Protein AF-A0A8E2I3I7-F1 (afdb_monomer)

pLDDT: mean 91.06, std 10.71, range [46.25, 97.44]

Sequence (62 aa):
MPVKVTMANGKEYLVDTHIDDFMKKVTNQMGLMTNVIQKFGNLIINPTFISSVEVIDRDKAL

Organism: NCBI:txid38875

Mean predicted aligned error: 4.01 Å

Solvent-accessible surface area (backbone atoms only — not comparable to full-atom values): 3782 Å² total; per-residue (Å²): 92,34,27,39,38,30,30,71,87,69,52,72,45,82,43,93,42,45,60,69,66,48,47,66,68,35,26,47,100,86,68,45,64,30,92,56,76,42,76,59,90,94,44,78,45,54,36,76,43,56,66,49,76,45,81,42,62,82,80,76,79,112

Radius of gyration: 11.46 Å; Cα contacts (8 Å, |Δi|>4): 97; chains: 1; bounding box: 23×30×25 Å

Foldseek 3Di:
DWKWWAFQVRDIDTAPDDPVVVQPQQADPVS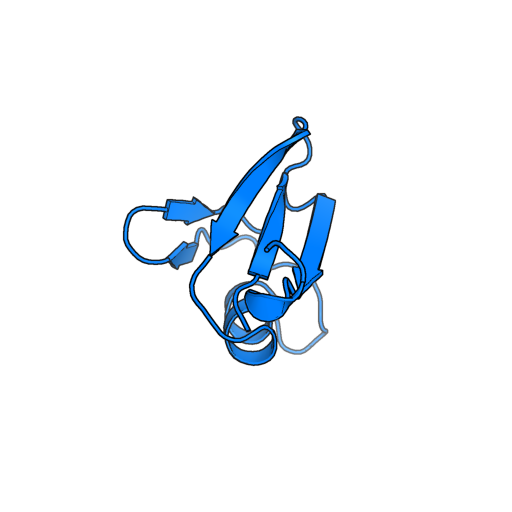HGDQDWDDGPPDIDGSVGTPDMDDDDPVVVD

Structure (mmCIF, N/CA/C/O backbone):
data_AF-A0A8E2I3I7-F1
#
_entry.id   AF-A0A8E2I3I7-F1
#
loop_
_atom_site.group_PDB
_atom_site.id
_atom_site.type_symbol
_atom_site.label_atom_id
_atom_site.label_alt_id
_atom_site.label_comp_id
_atom_site.label_asym_id
_atom_site.label_entity_id
_atom_site.label_seq_id
_atom_site.pdbx_PDB_ins_code
_atom_site.Cartn_x
_atom_site.Cartn_y
_atom_site.Cartn_z
_atom_site.occupancy
_atom_site.B_iso_or_equiv
_atom_site.auth_seq_id
_atom_site.auth_comp_id
_atom_site.auth_asym_id
_atom_site.auth_atom_id
_atom_site.pdbx_PDB_model_num
ATOM 1 N N . MET A 1 1 ? 8.679 -8.587 -2.045 1.00 82.25 1 MET A N 1
ATOM 2 C CA . MET A 1 1 ? 8.444 -8.350 -0.607 1.00 82.25 1 MET A CA 1
ATOM 3 C C . MET A 1 1 ? 7.072 -7.716 -0.461 1.00 82.25 1 MET A C 1
ATOM 5 O O . MET A 1 1 ? 6.826 -6.773 -1.208 1.00 82.25 1 MET A O 1
ATOM 9 N N . PRO A 1 2 ? 6.178 -8.259 0.384 1.00 90.69 2 PRO A N 1
ATOM 10 C CA . PRO A 1 2 ? 4.860 -7.677 0.622 1.00 90.69 2 PRO A CA 1
ATOM 11 C C . PRO A 1 2 ? 4.967 -6.313 1.308 1.00 90.69 2 PRO A C 1
ATOM 13 O O . PRO A 1 2 ? 5.998 -5.953 1.878 1.00 90.69 2 PRO A O 1
ATOM 16 N N . VAL A 1 3 ? 3.867 -5.574 1.275 1.00 95.38 3 VAL A N 1
ATOM 17 C CA . VAL A 1 3 ? 3.787 -4.213 1.795 1.00 95.38 3 VAL A CA 1
ATOM 18 C C . VAL A 1 3 ? 2.843 -4.168 2.991 1.00 95.38 3 VAL A C 1
ATOM 20 O O . VAL A 1 3 ? 1.713 -4.652 2.910 1.00 95.38 3 VAL A O 1
ATOM 23 N N . LYS A 1 4 ? 3.288 -3.561 4.091 1.00 96.19 4 LYS A N 1
ATOM 24 C CA . LYS A 1 4 ? 2.434 -3.132 5.199 1.00 96.19 4 LYS A CA 1
ATOM 25 C C . LYS A 1 4 ? 1.867 -1.758 4.879 1.00 96.19 4 LYS A C 1
ATOM 27 O O . LYS A 1 4 ? 2.620 -0.845 4.551 1.00 96.19 4 LYS A O 1
ATOM 32 N N . VAL A 1 5 ? 0.558 -1.597 5.006 1.00 96.56 5 VAL A N 1
ATOM 33 C CA . VAL A 1 5 ? -0.125 -0.315 4.816 1.00 96.56 5 VAL A CA 1
ATOM 34 C C . VAL A 1 5 ? -0.824 0.055 6.110 1.00 96.56 5 VAL A C 1
ATOM 36 O O . VAL A 1 5 ? -1.721 -0.665 6.549 1.00 96.56 5 VAL A O 1
ATOM 39 N N . THR A 1 6 ? -0.448 1.187 6.693 1.00 97.44 6 THR A N 1
ATOM 40 C CA . THR A 1 6 ? -1.100 1.738 7.882 1.00 97.44 6 THR A CA 1
ATO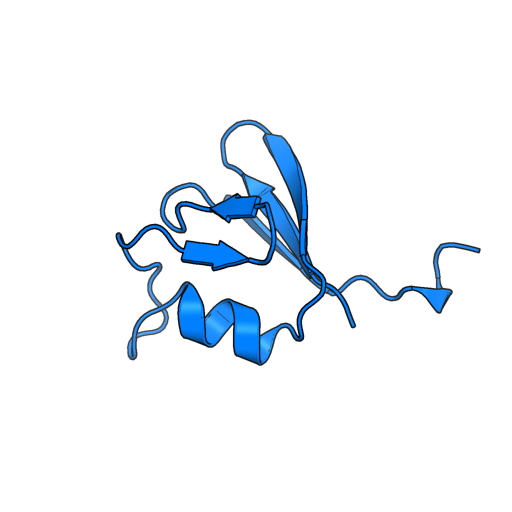M 41 C C . THR A 1 6 ? -2.009 2.876 7.456 1.00 97.44 6 THR A C 1
ATOM 43 O O . THR A 1 6 ? -1.573 3.820 6.799 1.00 97.44 6 THR A O 1
ATOM 46 N N . MET A 1 7 ? -3.284 2.801 7.821 1.00 96.56 7 MET A N 1
ATOM 47 C CA . MET A 1 7 ? -4.275 3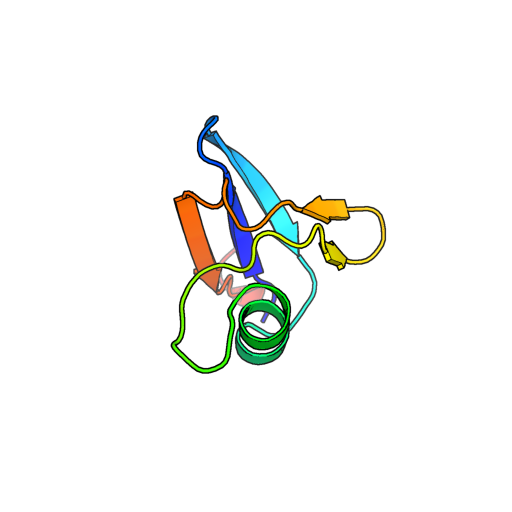.834 7.525 1.00 96.56 7 MET A CA 1
ATOM 48 C C . MET A 1 7 ? -4.301 4.903 8.624 1.00 96.56 7 MET A C 1
ATOM 50 O O . MET A 1 7 ? -3.894 4.656 9.754 1.00 96.56 7 MET A O 1
ATOM 54 N N . ALA A 1 8 ? -4.857 6.077 8.330 1.00 96.56 8 ALA A N 1
ATOM 55 C CA . ALA A 1 8 ? -4.957 7.208 9.258 1.00 96.56 8 ALA A CA 1
ATOM 56 C C . ALA A 1 8 ? -5.727 6.890 10.557 1.00 96.56 8 ALA A C 1
ATOM 58 O O . ALA A 1 8 ? -5.548 7.565 11.564 1.00 96.56 8 ALA A O 1
ATOM 59 N N . ASN A 1 9 ? -6.571 5.853 10.554 1.00 94.81 9 ASN A N 1
ATOM 60 C CA . ASN A 1 9 ? -7.266 5.361 11.748 1.00 94.81 9 ASN A CA 1
ATOM 61 C C . ASN A 1 9 ? -6.467 4.307 12.541 1.00 94.81 9 ASN A C 1
ATOM 63 O O . ASN A 1 9 ? -7.028 3.666 13.426 1.00 94.81 9 ASN A O 1
ATOM 67 N N . GLY A 1 10 ? -5.201 4.076 12.188 1.00 95.50 10 GLY A N 1
ATOM 68 C CA . GLY A 1 10 ? -4.324 3.090 12.816 1.00 95.50 10 GLY A CA 1
ATOM 69 C C . GLY A 1 10 ? -4.538 1.646 12.360 1.00 95.50 10 GLY A C 1
ATOM 70 O O . GLY A 1 10 ? -3.837 0.763 12.839 1.00 95.50 10 GLY A O 1
ATOM 71 N N . LYS A 1 11 ? -5.482 1.362 11.447 1.00 95.69 11 LYS A N 1
ATOM 72 C CA . LYS A 1 11 ? -5.647 0.001 10.911 1.00 95.69 11 LYS A CA 1
ATOM 73 C C . LYS A 1 11 ? -4.497 -0.351 9.980 1.00 95.69 11 LYS A C 1
ATOM 75 O O . LYS A 1 11 ? -4.175 0.422 9.079 1.00 95.69 11 LYS A O 1
ATOM 80 N N . GLU A 1 12 ? -3.959 -1.548 10.155 1.00 96.38 12 GLU A N 1
ATOM 81 C CA . GLU A 1 12 ? -2.848 -2.069 9.365 1.00 96.38 12 GLU A CA 1
ATOM 82 C C . GLU A 1 12 ? -3.323 -3.192 8.440 1.00 96.38 12 GLU A C 1
ATOM 84 O O . GLU A 1 12 ? -4.132 -4.037 8.829 1.00 96.38 12 GLU A O 1
ATOM 89 N N . TYR A 1 13 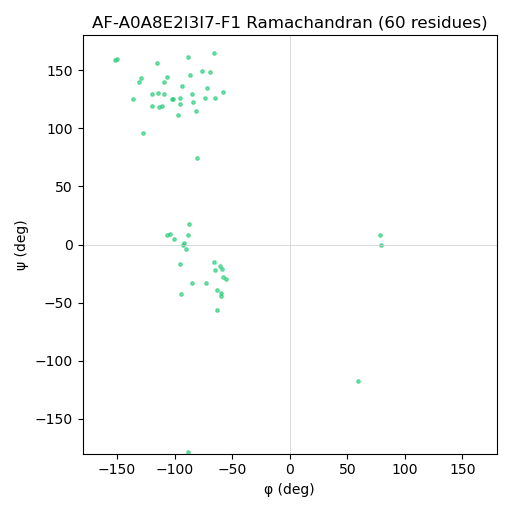? -2.809 -3.210 7.212 1.00 94.69 13 TYR A N 1
ATOM 90 C CA . TYR A 1 13 ? -3.112 -4.228 6.212 1.00 94.69 13 TYR A CA 1
ATOM 91 C C . TYR A 1 13 ? -1.829 -4.761 5.590 1.00 94.69 13 TYR A C 1
ATOM 93 O O . TYR A 1 13 ? -0.923 -3.994 5.268 1.00 94.69 13 TYR A O 1
ATOM 101 N N . LEU A 1 14 ? -1.780 -6.074 5.369 1.00 94.62 14 LEU A N 1
ATOM 102 C CA . LEU A 1 14 ? -0.729 -6.705 4.584 1.00 94.62 14 LEU A CA 1
ATOM 103 C C . LEU A 1 14 ? -1.206 -6.865 3.142 1.00 94.62 14 LEU A C 1
ATOM 105 O O . LEU A 1 14 ? -2.212 -7.525 2.882 1.00 94.62 14 LEU A O 1
ATOM 109 N N . VAL A 1 15 ? -0.474 -6.273 2.208 1.00 94.44 15 VAL A N 1
ATOM 110 C CA . VAL A 1 15 ? -0.764 -6.342 0.779 1.00 94.44 15 VAL A CA 1
ATOM 111 C C . VAL A 1 15 ? 0.316 -7.171 0.102 1.00 94.44 15 VAL A C 1
ATOM 113 O O . VAL A 1 15 ? 1.497 -6.820 0.129 1.00 94.44 15 VAL A O 1
ATOM 116 N N . ASP A 1 16 ? -0.086 -8.283 -0.514 1.00 92.75 16 ASP A N 1
ATOM 117 C CA . ASP A 1 16 ? 0.840 -9.182 -1.204 1.00 92.75 16 ASP A CA 1
ATOM 118 C C . ASP A 1 16 ? 1.182 -8.664 -2.608 1.00 92.75 16 ASP A C 1
ATOM 120 O O . ASP A 1 16 ? 0.653 -9.114 -3.621 1.00 92.75 16 ASP A O 1
ATOM 124 N N . THR A 1 17 ? 2.008 -7.623 -2.651 1.00 92.19 17 THR A N 1
ATOM 125 C CA . THR A 1 17 ? 2.464 -6.964 -3.878 1.00 92.19 17 THR A CA 1
ATOM 126 C C . THR A 1 17 ? 3.855 -6.382 -3.668 1.00 92.19 17 THR A C 1
ATOM 128 O O . THR A 1 17 ? 4.251 -6.122 -2.534 1.00 92.19 17 THR A O 1
ATOM 131 N N . HIS A 1 18 ? 4.586 -6.130 -4.754 1.00 93.38 18 HIS A N 1
ATOM 132 C CA . HIS A 1 18 ? 5.813 -5.340 -4.693 1.00 93.38 18 HIS A CA 1
ATOM 133 C C . HIS A 1 18 ? 5.502 -3.865 -4.383 1.00 93.38 18 HIS A C 1
ATOM 135 O O . HIS A 1 18 ? 4.461 -3.353 -4.806 1.00 93.38 18 HIS A O 1
ATOM 141 N N . ILE A 1 19 ? 6.411 -3.174 -3.685 1.00 93.75 19 ILE A N 1
ATOM 142 C CA . ILE A 1 19 ? 6.231 -1.768 -3.291 1.00 93.75 19 ILE A CA 1
ATOM 143 C C . ILE A 1 19 ? 6.051 -0.843 -4.493 1.00 93.75 19 ILE A C 1
ATOM 145 O O . ILE A 1 19 ? 5.145 -0.018 -4.491 1.00 93.75 19 ILE A O 1
ATOM 149 N N . ASP A 1 20 ? 6.826 -1.033 -5.558 1.00 94.00 20 ASP A N 1
ATOM 150 C CA . ASP A 1 20 ? 6.706 -0.199 -6.759 1.00 94.00 20 ASP A CA 1
ATOM 151 C C . ASP A 1 20 ? 5.340 -0.354 -7.435 1.00 94.00 20 ASP A C 1
ATOM 153 O O . ASP A 1 20 ? 4.748 0.628 -7.879 1.00 94.00 20 ASP A O 1
ATOM 157 N N . ASP A 1 21 ? 4.807 -1.577 -7.480 1.00 94.38 21 ASP A N 1
ATOM 158 C CA . ASP A 1 21 ? 3.493 -1.851 -8.068 1.00 94.38 21 ASP A CA 1
ATOM 159 C C . ASP A 1 21 ? 2.357 -1.329 -7.185 1.00 94.38 21 ASP A C 1
ATOM 161 O O . ASP A 1 21 ? 1.330 -0.876 -7.697 1.00 94.38 21 ASP A O 1
ATOM 165 N N . PHE A 1 22 ? 2.549 -1.347 -5.862 1.00 95.56 22 PHE A N 1
ATOM 166 C CA . PHE A 1 22 ? 1.642 -0.695 -4.925 1.00 95.56 22 PHE A CA 1
ATOM 167 C C . PHE A 1 22 ? 1.621 0.814 -5.164 1.00 95.56 22 PHE A C 1
ATOM 169 O O . PHE A 1 22 ? 0.562 1.374 -5.449 1.00 95.56 22 PHE A O 1
ATOM 176 N N . MET A 1 23 ? 2.792 1.455 -5.115 1.00 95.38 23 MET A N 1
ATOM 177 C CA . MET A 1 23 ? 2.938 2.903 -5.249 1.00 95.3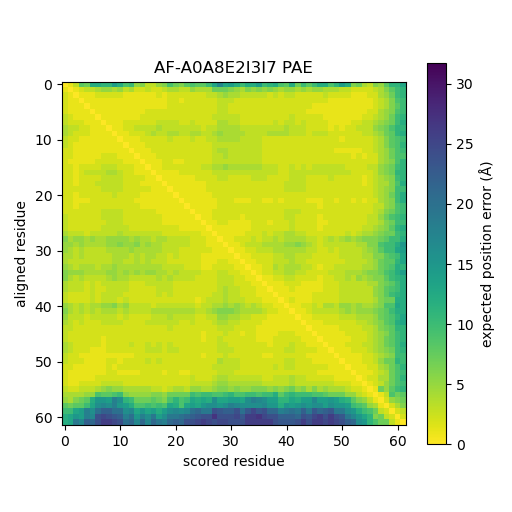8 23 MET A CA 1
ATOM 178 C C . MET A 1 23 ? 2.402 3.399 -6.591 1.00 95.38 23 MET A C 1
ATOM 180 O O . MET A 1 23 ? 1.597 4.319 -6.591 1.00 95.38 23 MET A O 1
ATOM 184 N N . LYS A 1 24 ? 2.701 2.725 -7.711 1.00 94.81 24 LYS A N 1
ATOM 185 C CA . LYS A 1 24 ? 2.140 3.062 -9.037 1.00 94.81 24 LYS A CA 1
ATOM 186 C C . LYS A 1 24 ? 0.610 3.096 -9.084 1.00 94.81 24 LYS A C 1
ATOM 188 O O . LYS A 1 24 ? 0.052 3.809 -9.910 1.00 94.81 24 LYS A O 1
ATOM 193 N N . LYS A 1 25 ? -0.072 2.296 -8.257 1.00 94.81 25 LYS A N 1
ATOM 194 C CA . LYS A 1 25 ? -1.541 2.286 -8.185 1.00 94.81 25 LYS A CA 1
ATOM 195 C C . LYS A 1 25 ? -2.089 3.355 -7.253 1.00 94.81 25 LYS A C 1
ATOM 197 O O . LYS A 1 25 ? -3.192 3.844 -7.482 1.00 94.81 25 LYS A O 1
ATOM 202 N N . VAL A 1 26 ? -1.367 3.669 -6.178 1.00 96.62 26 VAL A N 1
ATOM 203 C CA . VAL A 1 26 ? -1.861 4.578 -5.139 1.00 96.62 26 VAL A CA 1
ATOM 204 C C . VAL A 1 26 ? -1.398 6.018 -5.327 1.00 96.62 26 VAL A C 1
ATOM 206 O O . VAL A 1 26 ? -2.052 6.905 -4.784 1.00 96.62 26 VAL A O 1
ATOM 209 N N . THR A 1 27 ? -0.367 6.279 -6.135 1.00 96.25 27 THR A N 1
ATOM 210 C CA . THR A 1 27 ? 0.118 7.626 -6.465 1.00 96.25 27 THR A CA 1
ATOM 211 C C . THR A 1 27 ? -0.052 7.987 -7.942 1.00 96.25 27 THR A C 1
ATOM 213 O O . THR A 1 27 ? -0.173 7.131 -8.814 1.00 96.25 27 THR A O 1
ATOM 216 N N . ASN A 1 28 ? -0.116 9.287 -8.229 1.00 94.19 28 ASN A N 1
ATOM 217 C CA . ASN A 1 28 ? -0.118 9.822 -9.589 1.00 94.19 28 ASN A CA 1
ATOM 218 C C . ASN A 1 28 ? 1.317 10.069 -10.099 1.00 94.19 28 ASN A C 1
ATOM 220 O O . ASN A 1 28 ? 2.298 9.845 -9.392 1.00 94.19 28 ASN A O 1
ATOM 224 N N . GLN A 1 29 ? 1.451 10.592 -11.323 1.00 91.56 29 GLN A N 1
A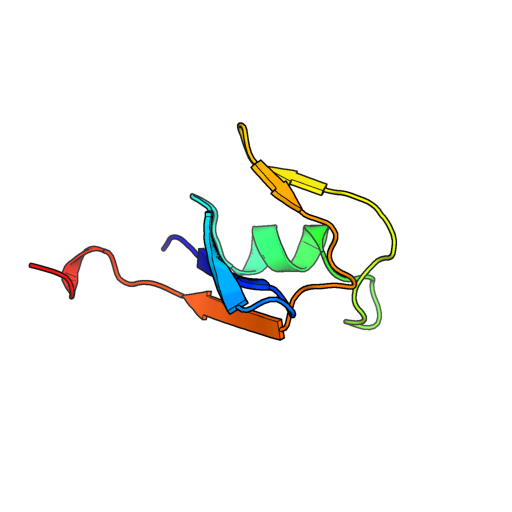TOM 225 C CA . GLN A 1 29 ? 2.754 10.896 -11.939 1.00 91.56 29 GLN A CA 1
ATOM 226 C C . GLN A 1 29 ? 3.595 11.928 -11.164 1.00 91.56 29 GLN A C 1
ATOM 228 O O . GLN A 1 29 ? 4.802 12.002 -11.364 1.00 91.56 29 GLN A O 1
ATOM 233 N N . MET A 1 30 ? 2.975 12.711 -10.277 1.00 92.69 30 MET A N 1
ATOM 234 C CA . MET A 1 30 ? 3.653 13.680 -9.410 1.00 92.69 30 MET A CA 1
ATOM 235 C C . MET A 1 30 ? 4.047 13.078 -8.051 1.00 92.69 30 MET A C 1
ATOM 237 O O . MET A 1 30 ? 4.566 13.792 -7.198 1.00 92.69 30 MET A O 1
ATOM 241 N N . GLY A 1 31 ? 3.769 11.790 -7.819 1.00 89.81 31 GLY A N 1
ATOM 242 C CA . GLY A 1 31 ? 4.020 11.108 -6.549 1.00 89.81 31 GLY A CA 1
ATOM 243 C C . GLY A 1 31 ? 2.988 11.399 -5.455 1.00 89.81 31 GLY A C 1
ATOM 244 O O . GLY A 1 31 ? 3.178 10.977 -4.318 1.00 89.81 31 GLY A O 1
ATOM 245 N N . LEU A 1 32 ? 1.887 12.087 -5.772 1.00 93.88 32 LEU A N 1
ATOM 246 C CA . LEU A 1 32 ? 0.820 12.398 -4.816 1.00 93.88 32 LEU A CA 1
ATOM 247 C C . LEU A 1 32 ? -0.193 11.256 -4.742 1.00 93.88 32 LEU A C 1
ATOM 249 O O . LEU A 1 32 ? -0.496 10.640 -5.764 1.00 93.88 32 LEU A O 1
ATOM 253 N N . MET A 1 33 ? -0.760 11.014 -3.557 1.00 94.00 33 MET A N 1
ATOM 254 C CA . MET A 1 33 ? -1.812 10.009 -3.378 1.00 94.00 33 MET A CA 1
ATOM 255 C C . MET A 1 33 ? -3.017 10.314 -4.275 1.00 94.00 33 MET A C 1
ATOM 257 O O . MET A 1 33 ? -3.516 11.439 -4.324 1.00 94.00 33 MET A O 1
ATOM 261 N N . THR A 1 34 ? -3.491 9.299 -4.988 1.00 94.44 34 THR A N 1
ATOM 262 C CA . THR A 1 34 ? 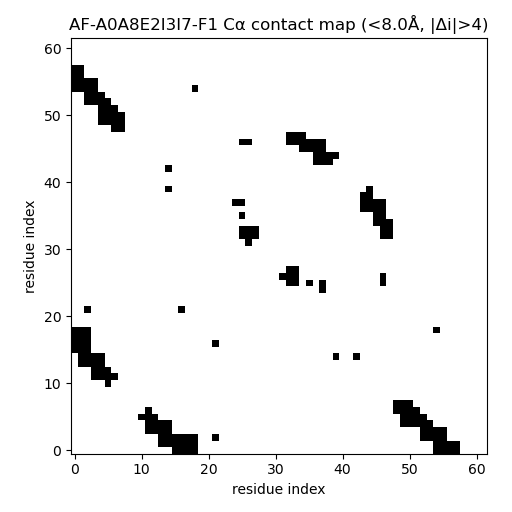-4.683 9.397 -5.835 1.00 94.44 34 THR A CA 1
ATOM 263 C C . THR A 1 34 ? -5.949 9.378 -4.977 1.00 94.44 34 THR A C 1
ATOM 265 O O . THR A 1 34 ? -6.004 8.739 -3.932 1.00 94.44 34 THR A O 1
ATOM 268 N N . ASN A 1 35 ? -7.011 10.043 -5.428 1.00 93.19 35 ASN A N 1
ATOM 269 C CA . ASN A 1 35 ? -8.333 9.978 -4.791 1.00 93.19 35 ASN A CA 1
ATOM 270 C C . ASN A 1 35 ? -9.194 8.813 -5.315 1.00 93.19 35 ASN A C 1
ATOM 272 O O . ASN A 1 35 ? -10.413 8.814 -5.148 1.00 93.19 35 ASN A O 1
ATOM 276 N N . VAL A 1 36 ? -8.565 7.833 -5.968 1.00 94.31 36 VAL A N 1
ATOM 277 C CA . VAL A 1 36 ? -9.236 6.686 -6.576 1.00 94.31 36 VAL A CA 1
ATOM 278 C C . VAL A 1 36 ? -9.074 5.484 -5.661 1.00 94.31 36 VAL A C 1
ATOM 280 O O . VAL A 1 36 ? -7.960 5.094 -5.317 1.00 94.31 36 VAL A O 1
ATOM 283 N N . ILE A 1 37 ? -10.196 4.878 -5.285 1.00 94.94 37 ILE A N 1
ATOM 284 C CA . ILE A 1 37 ? -10.209 3.659 -4.479 1.00 94.94 37 ILE A CA 1
ATOM 285 C C . ILE A 1 37 ? -9.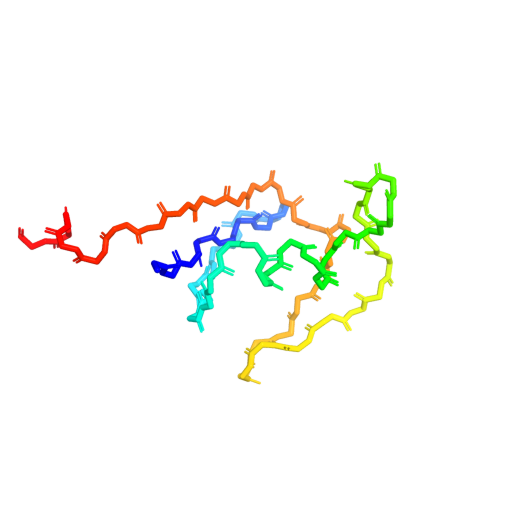569 2.519 -5.282 1.00 94.94 37 ILE A C 1
ATOM 287 O O . ILE A 1 37 ? -9.995 2.215 -6.395 1.00 94.94 37 ILE A O 1
ATOM 291 N N . GLN A 1 38 ? -8.565 1.870 -4.695 1.00 95.31 38 GLN A N 1
ATOM 292 C CA . GLN A 1 38 ? -7.810 0.776 -5.299 1.00 95.31 38 GLN A CA 1
ATOM 293 C C . GLN A 1 38 ? -8.184 -0.564 -4.664 1.00 95.31 38 GLN A C 1
ATOM 295 O O . GLN A 1 38 ? -8.410 -0.664 -3.456 1.00 95.31 38 GLN A O 1
ATOM 300 N N . LYS A 1 39 ? -8.208 -1.618 -5.483 1.00 94.38 39 LYS A N 1
ATOM 301 C CA . LYS A 1 39 ? -8.456 -2.992 -5.036 1.00 94.38 39 LYS A CA 1
ATOM 302 C C . LYS A 1 39 ? -7.177 -3.824 -5.116 1.00 94.38 39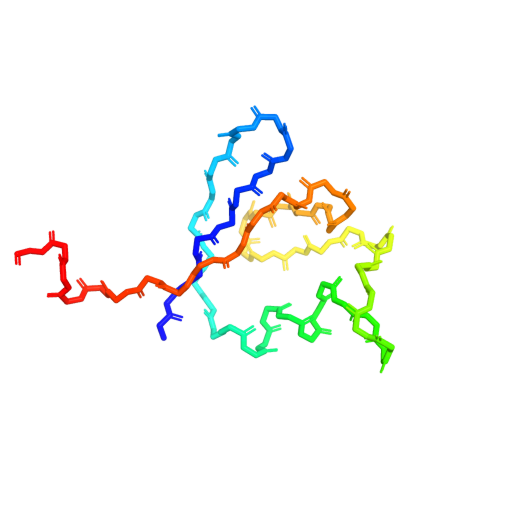 LYS A C 1
ATOM 304 O O . LYS A 1 39 ? -6.540 -3.894 -6.168 1.00 94.38 39 LYS A O 1
ATOM 309 N N . PHE A 1 40 ? -6.855 -4.507 -4.021 1.00 92.56 40 PHE A N 1
ATOM 310 C CA . PHE A 1 40 ? -5.736 -5.439 -3.907 1.00 92.56 40 PHE A CA 1
ATOM 311 C C . PHE A 1 40 ? -6.247 -6.780 -3.367 1.00 92.56 40 PHE A C 1
ATOM 313 O O . PHE A 1 40 ? -6.443 -6.948 -2.164 1.00 92.56 40 PHE A O 1
ATOM 320 N N . GLY A 1 41 ? -6.529 -7.735 -4.259 1.00 88.75 41 GLY A N 1
ATOM 321 C CA . GLY A 1 41 ? -7.193 -8.985 -3.877 1.00 88.75 41 GLY A CA 1
ATOM 322 C C . GLY A 1 41 ? -8.565 -8.708 -3.253 1.00 88.75 41 GLY A C 1
ATOM 323 O O . GLY A 1 41 ? -9.433 -8.128 -3.905 1.00 88.75 41 GLY A O 1
ATOM 324 N N . ASN A 1 42 ? -8.742 -9.081 -1.985 1.00 89.88 42 ASN A N 1
ATOM 325 C CA . ASN A 1 42 ? -9.972 -8.830 -1.221 1.00 89.88 42 ASN A CA 1
ATOM 326 C C . ASN A 1 42 ? -9.942 -7.519 -0.414 1.00 89.88 42 ASN A C 1
ATOM 328 O O . ASN A 1 42 ? -10.920 -7.194 0.254 1.00 89.88 42 ASN A O 1
ATOM 332 N N . LEU A 1 43 ? -8.842 -6.762 -0.472 1.00 91.88 43 LEU A N 1
ATOM 333 C CA . LEU A 1 43 ? -8.691 -5.490 0.226 1.00 91.88 43 LEU A CA 1
ATOM 334 C C . LEU A 1 43 ? -9.092 -4.326 -0.678 1.00 91.88 43 LEU A C 1
ATOM 336 O O . LEU A 1 43 ? -8.716 -4.264 -1.851 1.00 91.88 43 LEU A O 1
ATOM 340 N N . ILE A 1 44 ? -9.832 -3.384 -0.101 1.00 93.69 44 ILE A N 1
ATOM 341 C CA . ILE A 1 44 ? -10.202 -2.117 -0.728 1.00 93.69 44 ILE A CA 1
ATOM 342 C C . ILE A 1 44 ? -9.503 -1.012 0.057 1.00 93.69 44 ILE A C 1
ATOM 344 O O . ILE A 1 44 ? -9.737 -0.856 1.254 1.00 93.69 44 ILE A O 1
ATOM 348 N N . ILE A 1 45 ? -8.633 -0.266 -0.615 1.00 94.69 45 ILE A N 1
ATOM 349 C CA . ILE A 1 45 ? -7.809 0.780 -0.014 1.00 94.69 45 ILE A CA 1
ATOM 350 C C . ILE A 1 45 ? -8.155 2.103 -0.684 1.00 94.69 45 ILE A C 1
ATOM 352 O O . ILE A 1 45 ? -8.141 2.213 -1.908 1.00 94.69 45 ILE A O 1
ATOM 356 N N . ASN A 1 46 ? -8.440 3.120 0.123 1.00 96.19 46 ASN A N 1
ATOM 357 C CA . ASN A 1 46 ? -8.487 4.496 -0.350 1.00 96.19 46 ASN A CA 1
ATOM 358 C C . ASN A 1 46 ? -7.135 5.172 -0.047 1.00 96.19 46 ASN A C 1
ATOM 360 O O . ASN A 1 46 ? -6.840 5.388 1.134 1.00 96.19 46 ASN A O 1
ATOM 364 N N . PRO A 1 47 ? -6.324 5.511 -1.068 1.00 96.31 47 PRO A N 1
ATOM 365 C CA . PRO A 1 47 ? -4.986 6.061 -0.868 1.00 96.31 47 PRO A CA 1
ATOM 366 C C . PRO A 1 47 ? -4.931 7.354 -0.056 1.00 96.31 47 PRO A C 1
ATOM 368 O O . PRO A 1 47 ? -3.948 7.591 0.640 1.00 96.31 47 PRO A O 1
ATOM 371 N N . THR A 1 48 ? -5.991 8.168 -0.076 1.00 96.50 48 THR A N 1
ATOM 372 C CA . THR A 1 48 ? -6.034 9.439 0.671 1.00 96.50 48 THR A CA 1
ATOM 373 C C . THR A 1 48 ? -6.017 9.251 2.185 1.00 96.50 48 THR A C 1
ATOM 375 O O . THR A 1 48 ? -5.806 10.212 2.916 1.00 96.50 48 THR A O 1
ATOM 378 N N . PHE A 1 49 ? -6.274 8.032 2.663 1.00 96.12 49 PHE A N 1
ATOM 379 C CA . PHE A 1 49 ? -6.252 7.680 4.080 1.00 96.12 49 PHE A CA 1
ATOM 380 C C . PHE A 1 49 ? -5.031 6.840 4.462 1.00 96.12 49 PHE A C 1
ATOM 382 O O . PHE A 1 49 ? -4.990 6.332 5.579 1.00 96.12 49 PHE A O 1
ATOM 389 N N . ILE A 1 50 ? -4.055 6.658 3.570 1.00 96.69 50 ILE A N 1
ATOM 390 C CA . ILE A 1 50 ? -2.801 5.984 3.914 1.00 96.69 50 ILE A CA 1
ATOM 391 C C . ILE A 1 50 ? -1.961 6.928 4.779 1.00 96.69 50 ILE A C 1
ATOM 393 O O . ILE A 1 50 ? -1.696 8.064 4.396 1.00 96.69 50 ILE A O 1
ATOM 397 N N . SER A 1 51 ? -1.540 6.439 5.941 1.00 97.06 51 SER A N 1
ATOM 398 C CA . SER A 1 51 ? -0.634 7.130 6.860 1.00 97.06 51 SER A CA 1
ATOM 399 C C . SER A 1 51 ? 0.823 6.733 6.632 1.00 97.06 51 SER A C 1
ATOM 401 O O . SER A 1 51 ? 1.698 7.593 6.663 1.00 97.06 51 SER A O 1
ATOM 403 N N . SER A 1 52 ? 1.103 5.444 6.425 1.00 96.38 52 SER A N 1
ATOM 404 C CA . SER A 1 52 ? 2.449 4.954 6.113 1.00 96.38 52 SER A CA 1
ATOM 405 C C . SER A 1 52 ? 2.405 3.677 5.279 1.00 96.38 52 SER A C 1
ATOM 407 O O . SER A 1 52 ? 1.393 2.969 5.228 1.00 96.38 52 SER A O 1
ATOM 409 N N . VAL A 1 53 ? 3.518 3.411 4.598 1.00 95.94 53 VAL A N 1
ATOM 410 C CA . VAL A 1 53 ? 3.728 2.237 3.753 1.00 95.94 53 VAL A CA 1
ATOM 411 C C . VAL A 1 53 ? 5.127 1.702 4.039 1.00 95.94 53 VAL A C 1
ATOM 413 O O . VAL A 1 53 ? 6.099 2.446 3.934 1.00 95.94 53 VAL A O 1
ATOM 416 N N . GLU A 1 54 ? 5.234 0.428 4.401 1.00 95.44 54 GLU A N 1
ATOM 417 C CA . GLU A 1 54 ? 6.499 -0.215 4.774 1.00 95.44 54 GLU A CA 1
ATOM 418 C C . GLU A 1 54 ? 6.681 -1.521 3.997 1.00 95.44 54 GLU A C 1
ATOM 420 O O . GLU A 1 54 ? 5.724 -2.257 3.756 1.00 95.44 54 GLU A O 1
ATOM 425 N N . VAL A 1 55 ? 7.916 -1.834 3.609 1.00 94.44 55 VAL A N 1
ATOM 426 C CA . VAL A 1 55 ? 8.242 -3.129 3.001 1.00 94.44 55 VAL A CA 1
ATOM 427 C C . VAL A 1 55 ? 8.482 -4.135 4.117 1.00 94.44 55 VAL A C 1
ATOM 429 O O . VAL A 1 55 ? 9.355 -3.918 4.955 1.00 94.44 55 VAL A O 1
ATOM 432 N N . ILE A 1 56 ? 7.731 -5.237 4.123 1.00 91.00 56 ILE A N 1
ATOM 433 C CA . ILE A 1 56 ? 7.964 -6.321 5.078 1.00 91.00 56 ILE A CA 1
ATOM 434 C C . ILE A 1 56 ? 8.836 -7.385 4.424 1.00 91.00 56 ILE A C 1
ATOM 436 O O . ILE A 1 56 ? 8.504 -7.934 3.370 1.00 91.00 56 ILE A O 1
ATOM 440 N N . ASP A 1 57 ? 9.930 -7.711 5.098 1.00 82.94 57 ASP A N 1
ATOM 441 C CA . ASP A 1 57 ? 10.710 -8.902 4.811 1.00 82.94 57 ASP A CA 1
ATOM 442 C C . ASP A 1 57 ? 10.045 -10.110 5.487 1.00 82.94 57 ASP A C 1
ATOM 444 O O . ASP A 1 57 ? 9.935 -10.154 6.715 1.00 82.94 57 ASP A O 1
ATOM 448 N N . ARG A 1 58 ? 9.553 -11.072 4.693 1.00 67.06 58 ARG A N 1
ATOM 449 C CA . ARG A 1 58 ? 8.899 -12.277 5.237 1.00 67.06 58 ARG A CA 1
ATOM 450 C C . ARG A 1 58 ? 9.881 -13.135 6.041 1.00 67.06 58 ARG A C 1
ATOM 452 O O . ARG A 1 58 ? 9.436 -13.856 6.928 1.00 67.06 58 ARG A O 1
ATOM 459 N N . ASP A 1 59 ? 11.181 -12.988 5.794 1.00 65.19 59 ASP A N 1
ATOM 460 C CA . ASP A 1 59 ? 12.223 -13.821 6.394 1.00 65.19 59 ASP A CA 1
ATOM 461 C C . ASP A 1 59 ? 12.763 -13.258 7.722 1.00 65.19 59 ASP A C 1
ATOM 463 O O . ASP A 1 59 ? 13.556 -13.912 8.389 1.00 65.19 59 ASP A O 1
ATOM 467 N N . LYS A 1 60 ? 12.320 -12.064 8.152 1.00 55.03 60 LYS A N 1
ATOM 468 C CA . LYS A 1 60 ? 12.692 -11.458 9.451 1.00 55.03 60 LYS A CA 1
ATOM 469 C C . LYS A 1 60 ? 11.630 -11.605 10.545 1.00 55.03 60 LYS A C 1
ATOM 471 O O . LYS A 1 60 ? 11.790 -11.040 11.625 1.00 55.03 60 LYS A O 1
ATOM 476 N N . ALA A 1 61 ? 10.543 -12.320 10.264 1.00 51.53 61 ALA A N 1
ATOM 477 C CA . ALA A 1 61 ? 9.449 -12.565 11.206 1.00 51.53 61 ALA A CA 1
ATOM 478 C C . ALA A 1 61 ? 9.459 -13.989 11.808 1.00 51.53 61 ALA A C 1
ATOM 480 O O . ALA A 1 61 ? 8.492 -14.357 12.476 1.00 51.53 61 ALA A O 1
ATOM 481 N N . LEU A 1 62 ? 10.522 -14.773 11.571 1.00 46.25 62 LEU A N 1
ATOM 482 C CA . LEU A 1 62 ? 10.724 -16.138 12.076 1.00 46.25 62 LEU A CA 1
ATOM 483 C C . LEU A 1 62 ? 12.074 -16.274 12.785 1.00 46.25 62 LEU A C 1
ATOM 485 O O . LEU A 1 62 ? 13.071 -15.743 12.248 1.00 46.25 62 LEU A O 1
#

Nearest PDB structures (foldseek):
  6ah0-assembly1_U  TM=5.647E-01  e=2.269E+00  Homo sapiens
  1d6m-assembly1_A  TM=3.303E-01  e=7.600E+00  Escherichia coli

Secondary structure (DSSP, 8-state):
--EEEEETTS-EEEE-S-HHHHHHHHB-TTSPBPSS-EEETTEEE-GGGEEEEEE--GGG--